Protein AF-A0A951UR52-F1 (afdb_monomer_lite)

Radius of gyration: 13.18 Å; chains: 1; bounding box: 28×38×29 Å

InterPro domains:
  IPR000212 UvrD-like helicase [PTHR11070] (6-63)
  IPR014016 UvrD-like helicase, ATP-binding domain [PF00580] (5-63)
  IPR027417 P-loop containing nucleoside triphosphate hydrolase [G3DSA:3.40.50.300] (4-67)
  IPR027417 P-loop containing nucleoside triphosphate hydrolase [SSF52540] (5-63)

Foldseek 3Di:
DPPQVVLVVCVVVPNQQLNAEAEDQDPVVLVVSLVVCCVVPVPRSVNHHGYYPVRVVVVVVVVVVVVVD

Secondary structure (DSSP, 8-state):
-THHHHHHHHHHTT--GGG-EEEESSHHHHHHHHHHHHHH-HHHHTT-EEEEHHHHHHHHHHHHHHTT-

pLDDT: mean 87.48, std 12.57, range [46.91, 97.56]

Sequence (69 aa):
MFSRERVVQGIKSGIPAEKILCLTFTNRAAKEMSERLAQRYPDKFRRLTIKTFHSLCATILRMGFVLQT

Structure (mmCIF, N/CA/C/O backbone):
data_AF-A0A951UR52-F1
#
_entry.id   AF-A0A951UR52-F1
#
loop_
_atom_site.group_PDB
_atom_site.id
_atom_site.type_symbol
_atom_site.label_atom_id
_atom_site.label_alt_id
_atom_site.label_comp_id
_atom_site.label_asym_id
_atom_site.label_entity_id
_atom_site.label_seq_id
_atom_site.pdbx_PDB_ins_code
_atom_site.Cartn_x
_atom_site.Cartn_y
_atom_site.Cartn_z
_atom_site.occupancy
_atom_site.B_iso_or_equiv
_atom_site.auth_seq_id
_atom_site.auth_comp_id
_atom_site.auth_asym_id
_atom_site.auth_atom_id
_atom_site.pdbx_PDB_model_num
ATOM 1 N N . MET A 1 1 ? 2.701 15.293 3.277 1.00 46.91 1 MET A N 1
ATOM 2 C CA . MET A 1 1 ? 1.543 15.449 4.187 1.00 46.91 1 MET A CA 1
ATOM 3 C C . MET A 1 1 ? 0.224 15.081 3.510 1.00 46.91 1 MET A C 1
ATOM 5 O O . MET A 1 1 ? -0.504 14.334 4.127 1.00 46.91 1 MET A O 1
ATOM 9 N N . PHE A 1 2 ? -0.029 15.484 2.255 1.00 56.97 2 PHE A N 1
ATOM 10 C CA . PHE A 1 2 ? -1.331 15.380 1.560 1.00 56.97 2 PHE A CA 1
ATOM 11 C C . PHE A 1 2 ? -1.858 13.989 1.146 1.00 56.97 2 PHE A C 1
ATOM 13 O O . PHE A 1 2 ? -3.044 13.850 0.847 1.00 56.97 2 PHE A O 1
ATOM 20 N N . SER A 1 3 ? -1.018 12.956 1.055 1.00 68.81 3 SER A N 1
ATOM 21 C CA . SER A 1 3 ? -1.438 11.704 0.402 1.00 68.81 3 SER A CA 1
ATOM 22 C C . SER A 1 3 ? -2.355 10.830 1.267 1.00 68.81 3 SER A C 1
ATOM 24 O O . SER A 1 3 ? -3.141 10.054 0.732 1.00 68.81 3 SER A O 1
ATOM 26 N N . ARG A 1 4 ? -2.279 10.942 2.600 1.00 79.38 4 ARG A N 1
ATOM 27 C CA . ARG A 1 4 ? -3.004 10.048 3.522 1.00 79.38 4 ARG A CA 1
ATOM 28 C C . ARG A 1 4 ? -4.466 10.454 3.701 1.00 79.38 4 ARG A C 1
ATOM 30 O O . ARG A 1 4 ? -5.324 9.589 3.813 1.00 79.38 4 ARG A O 1
ATOM 37 N N . GLU A 1 5 ? -4.777 11.748 3.689 1.00 86.69 5 GLU A N 1
ATOM 38 C CA . GLU A 1 5 ? -6.138 12.249 3.890 1.00 86.69 5 GLU A CA 1
ATOM 39 C C . GLU A 1 5 ? -7.056 11.786 2.755 1.00 86.69 5 GLU A C 1
ATOM 41 O O . GLU A 1 5 ? -8.191 11.396 3.010 1.00 86.69 5 GLU A O 1
ATOM 46 N N . ARG A 1 6 ? -6.547 11.717 1.518 1.00 90.00 6 ARG A N 1
ATOM 47 C CA . ARG A 1 6 ? -7.308 11.189 0.375 1.00 90.00 6 ARG A CA 1
ATOM 48 C C . ARG A 1 6 ? -7.632 9.705 0.517 1.00 90.00 6 ARG A C 1
ATOM 50 O O . ARG A 1 6 ? -8.753 9.310 0.224 1.00 90.00 6 ARG A O 1
ATOM 57 N N . VAL A 1 7 ? -6.683 8.904 1.004 1.00 90.75 7 VAL A N 1
ATOM 58 C CA . VAL A 1 7 ? -6.902 7.475 1.290 1.00 90.75 7 VAL A CA 1
ATOM 59 C C . VAL A 1 7 ? -8.021 7.316 2.313 1.00 90.75 7 VAL A C 1
ATOM 61 O O . VAL A 1 7 ? -8.951 6.541 2.115 1.00 90.75 7 VAL A O 1
ATOM 64 N N . VAL A 1 8 ? -7.966 8.111 3.380 1.00 88.44 8 VAL A N 1
ATOM 65 C CA . VAL A 1 8 ? -8.971 8.102 4.444 1.00 88.44 8 VAL A CA 1
ATOM 66 C C . VAL A 1 8 ? -10.348 8.497 3.927 1.00 88.44 8 VAL A C 1
ATOM 68 O O . VAL A 1 8 ? -11.327 7.829 4.250 1.00 88.44 8 VAL A O 1
ATOM 71 N N . GLN A 1 9 ? -10.433 9.560 3.126 1.00 90.81 9 GLN A N 1
ATOM 72 C CA . GLN A 1 9 ? -11.703 9.971 2.535 1.00 90.81 9 GLN A CA 1
ATOM 73 C C . GLN A 1 9 ? -12.249 8.899 1.592 1.00 90.81 9 GLN A C 1
ATOM 75 O O . GLN A 1 9 ? -13.417 8.559 1.702 1.00 90.81 9 GLN A O 1
ATOM 80 N N . GLY A 1 10 ? -11.405 8.277 0.762 1.00 92.00 10 GLY A N 1
ATOM 81 C CA . GLY A 1 10 ? -11.817 7.164 -0.096 1.00 92.00 10 GLY A CA 1
ATOM 82 C C . GLY A 1 10 ? -12.430 6.003 0.693 1.00 92.00 10 GLY A C 1
ATOM 83 O O . GLY A 1 10 ? -13.512 5.533 0.349 1.00 92.00 10 GLY A O 1
ATOM 84 N N . ILE A 1 11 ? -11.793 5.598 1.798 1.00 90.50 11 ILE A N 1
ATOM 85 C CA . ILE A 1 11 ? -12.328 4.554 2.689 1.00 90.50 11 ILE A CA 1
ATOM 86 C C . ILE A 1 11 ? -13.678 4.978 3.281 1.00 90.50 11 ILE A C 1
ATOM 88 O O . ILE A 1 11 ? -14.618 4.186 3.299 1.00 90.50 11 ILE A O 1
ATOM 92 N N . LYS A 1 12 ? -13.794 6.224 3.758 1.00 90.75 12 LYS A N 1
ATOM 93 C CA . LYS A 1 12 ? -15.046 6.757 4.324 1.00 90.75 12 LYS A CA 1
ATOM 94 C C . LYS A 1 12 ? -16.173 6.836 3.297 1.00 90.75 12 LYS A C 1
ATOM 96 O O . LYS A 1 12 ? -17.320 6.597 3.652 1.00 90.75 12 LYS A O 1
ATOM 101 N N . SER A 1 13 ? -15.847 7.123 2.041 1.00 94.19 13 SER A N 1
ATOM 102 C CA . SER A 1 13 ? -16.785 7.124 0.917 1.00 94.19 13 SER A CA 1
ATOM 103 C C . SER A 1 13 ? -17.184 5.718 0.450 1.00 94.19 13 SER A C 1
ATOM 105 O O . SER A 1 13 ? -17.929 5.597 -0.516 1.00 94.19 13 SER A O 1
ATOM 107 N N . GLY A 1 14 ? -16.706 4.657 1.110 1.00 93.44 14 GLY A N 1
ATOM 108 C CA . GLY A 1 14 ? -17.090 3.275 0.825 1.00 93.44 14 GLY A CA 1
ATOM 109 C C . GLY A 1 14 ? -16.166 2.534 -0.141 1.00 93.44 14 GLY A C 1
ATOM 110 O O . GLY A 1 14 ? -16.463 1.393 -0.487 1.00 93.44 14 GLY A O 1
ATOM 111 N N . ILE A 1 15 ? -15.037 3.121 -0.559 1.00 94.31 15 ILE A N 1
ATOM 112 C CA . ILE A 1 15 ? -14.047 2.400 -1.370 1.00 94.31 15 ILE A CA 1
ATOM 113 C C . ILE A 1 15 ? -13.381 1.333 -0.485 1.00 94.31 15 ILE A C 1
ATOM 115 O O . ILE A 1 15 ? -12.779 1.682 0.538 1.00 94.31 15 ILE A O 1
ATOM 119 N N . PRO A 1 16 ? -13.446 0.038 -0.853 1.00 93.31 16 PRO A N 1
ATOM 120 C CA . PRO A 1 16 ? -12.774 -1.011 -0.096 1.00 93.31 16 PRO A CA 1
ATOM 121 C C . PRO A 1 16 ? -11.263 -0.768 -0.042 1.00 93.31 16 PRO A C 1
ATOM 123 O O . PRO A 1 16 ? -10.649 -0.420 -1.051 1.00 93.31 16 PRO A O 1
ATOM 126 N N . ALA A 1 17 ? -10.648 -0.964 1.126 1.00 92.75 17 ALA A N 1
ATOM 127 C CA . ALA A 1 17 ? -9.227 -0.675 1.336 1.00 92.75 17 ALA A CA 1
ATOM 128 C C . ALA A 1 17 ? -8.319 -1.504 0.406 1.00 92.75 17 ALA A C 1
ATOM 130 O O . ALA A 1 17 ? -7.337 -0.986 -0.117 1.00 92.75 17 ALA A O 1
ATOM 131 N N . GLU A 1 18 ? -8.693 -2.751 0.119 1.00 94.19 18 GLU A N 1
ATOM 132 C CA . GLU A 1 18 ? -8.007 -3.626 -0.838 1.00 94.19 18 GLU A CA 1
ATOM 133 C C . GLU A 1 18 ? -7.991 -3.089 -2.281 1.00 94.19 18 GLU A C 1
ATOM 135 O O . GLU A 1 18 ? -7.148 -3.497 -3.076 1.00 94.19 18 GLU A O 1
ATOM 140 N N . LYS A 1 19 ? -8.877 -2.142 -2.620 1.00 94.88 19 LYS A N 1
ATOM 141 C CA . LYS A 1 19 ? -8.914 -1.469 -3.928 1.00 94.88 19 LYS A CA 1
ATOM 142 C C . LYS A 1 19 ? -8.113 -0.162 -3.961 1.00 94.88 19 LYS A C 1
ATOM 144 O O . LYS A 1 19 ? -8.127 0.530 -4.976 1.00 94.88 19 LYS A O 1
ATOM 149 N N . ILE A 1 20 ? -7.416 0.194 -2.879 1.00 93.88 20 ILE A N 1
ATOM 150 C CA . ILE A 1 20 ? -6.616 1.420 -2.791 1.00 93.88 20 ILE A CA 1
ATOM 151 C C . ILE A 1 20 ? -5.123 1.074 -2.806 1.00 93.88 20 ILE A C 1
ATOM 153 O O . ILE A 1 20 ? -4.598 0.418 -1.903 1.00 93.88 20 ILE A O 1
ATOM 157 N N . LEU A 1 21 ? -4.425 1.590 -3.821 1.00 94.62 21 LEU A N 1
ATOM 158 C CA . LEU A 1 21 ? -2.972 1.530 -3.952 1.00 94.62 21 LEU A CA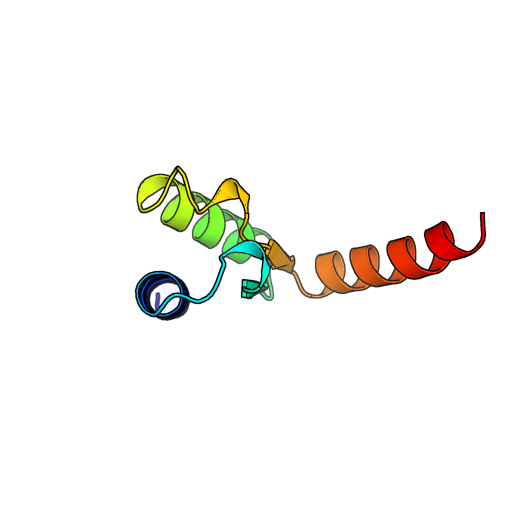 1
ATOM 159 C C . LEU A 1 21 ? -2.353 2.889 -3.611 1.00 94.62 21 LEU A C 1
ATOM 161 O O . LEU A 1 21 ? -2.641 3.900 -4.249 1.00 94.62 21 LEU A O 1
ATOM 165 N N . CYS A 1 22 ? -1.447 2.896 -2.639 1.00 94.56 22 CYS A N 1
ATOM 166 C CA . CYS A 1 22 ? -0.618 4.043 -2.300 1.00 94.56 22 CYS A CA 1
ATOM 167 C C . CYS A 1 22 ? 0.796 3.831 -2.844 1.00 94.56 22 CYS A C 1
ATOM 169 O O . CYS A 1 22 ? 1.533 2.969 -2.357 1.00 94.56 22 CYS A O 1
ATOM 171 N N . LEU A 1 23 ? 1.177 4.626 -3.842 1.00 95.31 23 LEU A N 1
ATOM 172 C CA . LEU A 1 23 ? 2.483 4.539 -4.489 1.00 95.31 23 LEU A CA 1
ATOM 173 C C . LEU A 1 23 ? 3.411 5.656 -4.004 1.00 95.31 23 LEU A C 1
ATOM 175 O O . LEU A 1 23 ? 3.010 6.819 -3.932 1.00 95.31 23 LEU A O 1
ATOM 179 N N . THR A 1 24 ? 4.656 5.315 -3.676 1.00 95.56 24 THR A N 1
ATOM 180 C CA . THR A 1 24 ? 5.672 6.279 -3.233 1.00 95.56 24 THR A CA 1
ATOM 181 C C . THR A 1 24 ? 6.977 6.147 -4.020 1.00 95.56 24 THR A C 1
ATOM 183 O O . THR A 1 24 ? 7.276 5.117 -4.623 1.00 95.56 24 THR A O 1
ATOM 186 N N . PHE A 1 25 ? 7.796 7.200 -4.001 1.00 96.19 25 PHE A N 1
ATOM 187 C CA . PHE A 1 25 ? 9.114 7.183 -4.647 1.00 96.19 25 PHE A CA 1
ATOM 188 C C . PHE A 1 25 ? 10.210 6.563 -3.775 1.00 96.19 25 PHE A C 1
ATOM 190 O O . PHE A 1 25 ? 11.180 6.026 -4.298 1.00 96.19 25 PHE A O 1
ATOM 197 N N . THR A 1 26 ? 10.063 6.602 -2.448 1.00 96.00 26 THR A N 1
ATOM 198 C CA . THR A 1 26 ? 11.091 6.122 -1.516 1.00 96.00 26 THR A CA 1
ATOM 199 C C . THR A 1 26 ? 10.523 5.134 -0.506 1.00 96.00 26 THR A C 1
ATOM 201 O O . THR A 1 26 ? 9.356 5.218 -0.103 1.00 96.00 26 THR A O 1
ATOM 204 N N . ASN A 1 27 ? 11.384 4.220 -0.049 1.00 96.69 27 ASN A N 1
ATOM 205 C CA . ASN A 1 27 ? 11.057 3.278 1.024 1.00 96.69 27 ASN A CA 1
ATOM 206 C C . ASN A 1 27 ? 10.685 4.020 2.312 1.00 96.69 27 ASN A C 1
ATOM 208 O O . ASN A 1 27 ? 9.740 3.638 2.996 1.00 96.69 27 ASN A O 1
ATOM 212 N N . ARG A 1 28 ? 11.379 5.129 2.602 1.00 95.75 28 ARG A N 1
ATOM 213 C CA . ARG A 1 28 ? 11.078 5.991 3.748 1.00 95.75 28 ARG A CA 1
ATOM 214 C C . ARG A 1 28 ? 9.655 6.546 3.680 1.00 95.75 28 ARG A C 1
ATOM 216 O O . ARG A 1 28 ? 8.922 6.419 4.651 1.00 95.75 28 ARG A O 1
ATOM 223 N N . ALA A 1 29 ? 9.233 7.083 2.536 1.00 94.19 29 ALA A N 1
ATOM 224 C CA . ALA A 1 29 ? 7.876 7.601 2.379 1.00 94.19 29 ALA A CA 1
ATOM 225 C C . ALA A 1 29 ? 6.810 6.496 2.484 1.00 94.19 29 ALA A C 1
ATOM 227 O O . ALA A 1 29 ? 5.753 6.727 3.070 1.00 94.19 29 ALA A O 1
ATOM 228 N N . ALA A 1 30 ? 7.085 5.293 1.959 1.00 94.00 30 ALA A N 1
ATOM 229 C CA . ALA A 1 30 ? 6.190 4.144 2.126 1.00 94.00 30 ALA A CA 1
ATOM 230 C C . ALA A 1 30 ? 6.036 3.770 3.609 1.00 94.00 30 ALA A C 1
ATOM 232 O O . ALA A 1 30 ? 4.917 3.582 4.085 1.00 94.00 30 ALA A O 1
ATOM 233 N N . LYS A 1 31 ? 7.154 3.716 4.345 1.00 93.81 31 LYS A N 1
ATOM 234 C CA . LYS A 1 31 ? 7.185 3.407 5.778 1.00 93.81 31 LYS A CA 1
ATOM 235 C C . LYS A 1 31 ? 6.450 4.462 6.607 1.00 93.81 31 LYS A C 1
ATOM 237 O O . LYS A 1 31 ? 5.549 4.114 7.359 1.00 93.81 31 LYS A O 1
ATOM 242 N N . GLU A 1 32 ? 6.751 5.742 6.403 1.00 94.25 32 GLU A N 1
ATOM 243 C CA . GLU A 1 32 ? 6.079 6.836 7.116 1.00 94.25 32 GLU A CA 1
ATOM 244 C C . GLU A 1 32 ? 4.567 6.867 6.829 1.00 94.25 32 GLU A C 1
ATOM 246 O O . GLU A 1 32 ? 3.763 7.125 7.725 1.00 94.25 32 GLU A O 1
ATOM 251 N N . MET A 1 33 ? 4.150 6.596 5.586 1.00 92.19 33 MET A N 1
ATOM 252 C CA . MET A 1 33 ? 2.730 6.513 5.233 1.00 92.19 33 MET A CA 1
ATOM 253 C C . MET A 1 33 ? 2.047 5.319 5.908 1.00 92.19 33 MET A C 1
ATOM 255 O O . MET A 1 33 ? 0.940 5.467 6.427 1.00 92.19 33 MET A O 1
ATOM 259 N N . SER A 1 34 ? 2.722 4.170 5.924 1.00 91.56 34 SER A N 1
ATOM 260 C CA . SER A 1 34 ? 2.280 2.945 6.584 1.00 91.56 34 SER A CA 1
ATOM 261 C C . SER A 1 34 ? 2.035 3.165 8.078 1.00 91.56 34 SER A C 1
ATOM 263 O O . SER A 1 34 ? 0.919 2.977 8.556 1.00 91.56 34 SER A O 1
ATOM 265 N N . GLU A 1 35 ? 3.031 3.685 8.795 1.00 92.38 35 GLU A N 1
ATOM 266 C CA . GLU A 1 35 ? 2.948 3.952 10.236 1.00 92.38 35 GLU A CA 1
ATOM 267 C C . GLU A 1 35 ? 1.813 4.928 10.573 1.00 92.38 35 GLU A C 1
ATOM 269 O O . GLU A 1 35 ? 1.016 4.684 11.481 1.00 92.38 35 GLU A O 1
ATOM 274 N N . ARG A 1 36 ? 1.672 6.007 9.793 1.00 90.81 36 ARG A N 1
ATOM 275 C CA . ARG A 1 36 ? 0.614 7.009 10.000 1.00 90.81 36 ARG A CA 1
ATOM 276 C C . ARG A 1 36 ? -0.787 6.446 9.777 1.00 90.81 36 ARG A C 1
ATOM 278 O O . ARG A 1 36 ? -1.711 6.822 10.497 1.00 90.81 36 ARG A O 1
ATOM 285 N N . LEU A 1 37 ? -0.975 5.605 8.761 1.00 90.19 37 LEU A N 1
ATOM 286 C CA . LEU A 1 37 ? -2.277 5.000 8.474 1.00 90.19 37 LEU A CA 1
ATOM 287 C C . LEU A 1 37 ? -2.606 3.880 9.466 1.00 90.19 37 LEU A C 1
ATOM 289 O O . LEU A 1 37 ? -3.760 3.777 9.874 1.00 90.19 37 LEU A O 1
ATOM 293 N N . ALA A 1 38 ? -1.608 3.117 9.917 1.00 90.31 38 ALA A N 1
ATOM 294 C CA . ALA A 1 38 ? -1.764 2.100 10.953 1.00 90.31 38 ALA A CA 1
ATOM 295 C C . ALA A 1 38 ? -2.255 2.699 12.279 1.00 90.31 38 ALA A C 1
ATOM 297 O O . ALA A 1 38 ? -3.190 2.176 12.876 1.00 90.31 38 ALA A O 1
ATOM 298 N N . GLN A 1 39 ? -1.684 3.833 12.700 1.00 89.00 39 GLN A N 1
ATOM 299 C CA . GLN A 1 39 ? -2.110 4.537 13.917 1.00 89.00 39 GLN A CA 1
ATOM 300 C C . GLN A 1 39 ? -3.537 5.092 13.820 1.00 89.00 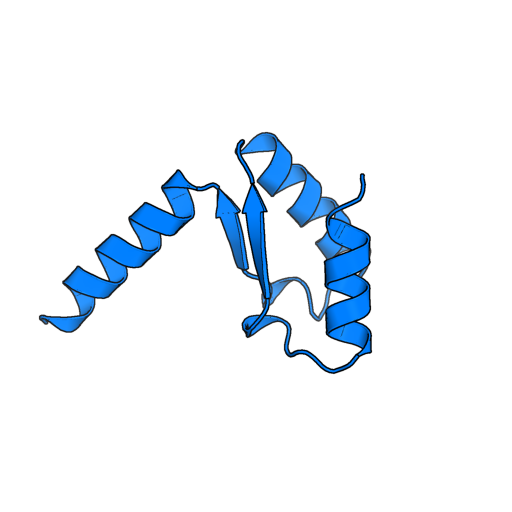39 GLN A C 1
ATOM 302 O O . GLN A 1 39 ? -4.249 5.158 14.817 1.00 89.00 39 GLN A O 1
ATOM 307 N N . ARG A 1 40 ? -3.956 5.531 12.629 1.00 85.75 40 ARG A N 1
ATOM 308 C CA . ARG A 1 40 ? -5.246 6.210 12.433 1.00 85.75 40 ARG A CA 1
ATOM 309 C C . ARG A 1 40 ? -6.394 5.241 12.114 1.00 85.75 40 ARG A C 1
ATOM 311 O O . ARG A 1 40 ? -7.535 5.562 12.429 1.00 85.75 40 ARG A O 1
ATOM 318 N N . TYR A 1 41 ? -6.105 4.101 11.477 1.00 83.62 41 TYR A N 1
ATOM 319 C CA . TYR A 1 41 ? -7.093 3.134 10.971 1.00 83.62 41 TYR A CA 1
ATOM 320 C C . TYR A 1 41 ? -6.599 1.679 11.084 1.00 83.62 41 TYR A C 1
ATOM 322 O O . TYR A 1 41 ? -6.427 1.015 10.057 1.00 83.62 41 TYR A O 1
ATOM 330 N N . PRO A 1 42 ? -6.389 1.149 12.302 1.00 82.50 42 PRO A N 1
ATOM 331 C CA . PRO A 1 42 ? -5.750 -0.153 12.515 1.00 82.50 42 PRO A CA 1
ATOM 332 C C . PRO A 1 42 ? -6.454 -1.315 11.790 1.00 82.50 42 PRO A C 1
ATOM 334 O O . PRO A 1 42 ? -5.790 -2.140 11.159 1.00 82.50 42 PRO A O 1
ATOM 337 N N . ASP A 1 43 ? -7.790 -1.337 11.771 1.00 83.88 43 ASP A N 1
ATOM 338 C CA . ASP A 1 43 ? -8.571 -2.442 11.188 1.00 83.88 43 ASP A CA 1
ATOM 339 C C . ASP A 1 43 ? -8.564 -2.464 9.656 1.00 83.88 43 ASP A C 1
ATOM 341 O O . ASP A 1 43 ? -8.751 -3.502 9.014 1.00 83.88 43 ASP A O 1
ATOM 345 N N . LYS A 1 44 ? -8.417 -1.294 9.030 1.00 79.75 44 LYS A N 1
ATOM 346 C CA . LYS A 1 44 ? -8.499 -1.132 7.568 1.00 79.75 44 LYS A CA 1
ATOM 347 C C . LYS A 1 44 ? -7.114 -1.038 6.941 1.00 79.75 44 LYS A C 1
ATOM 349 O O . LYS A 1 44 ? -6.943 -1.479 5.809 1.00 79.75 44 LYS A O 1
ATOM 354 N N . PHE A 1 45 ? -6.127 -0.556 7.695 1.00 83.00 45 PHE A N 1
ATOM 355 C CA . PHE A 1 45 ? -4.753 -0.376 7.248 1.00 83.00 45 PHE A CA 1
ATOM 356 C C . PHE A 1 45 ? -4.133 -1.657 6.678 1.00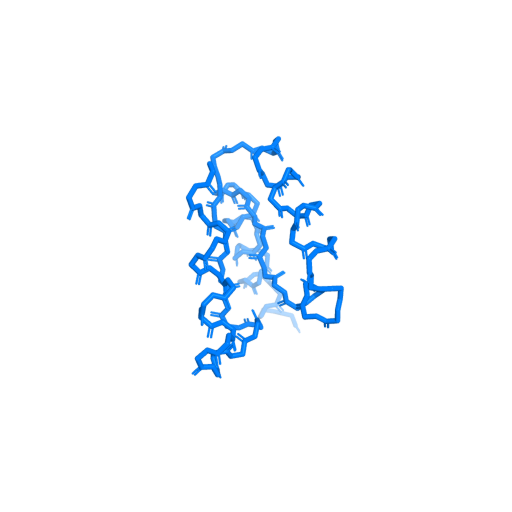 83.00 45 PHE A C 1
ATOM 358 O O . PHE A 1 45 ? -3.530 -1.611 5.611 1.00 83.00 45 PHE A O 1
ATOM 365 N N . ARG A 1 46 ? -4.339 -2.810 7.331 1.00 84.12 46 ARG A N 1
ATOM 366 C CA . ARG A 1 46 ? -3.759 -4.098 6.900 1.00 84.12 46 ARG A CA 1
ATOM 367 C C . ARG A 1 46 ? -4.182 -4.546 5.495 1.00 84.12 46 ARG A C 1
ATOM 369 O O . ARG A 1 46 ? -3.522 -5.401 4.919 1.00 84.12 46 ARG A O 1
ATOM 376 N N . ARG A 1 47 ? -5.272 -3.990 4.958 1.00 89.75 47 ARG A N 1
ATOM 377 C CA . ARG A 1 47 ? -5.780 -4.277 3.607 1.00 89.75 47 ARG A CA 1
ATOM 378 C C . ARG A 1 47 ? -5.283 -3.291 2.550 1.00 89.75 47 ARG A C 1
ATOM 380 O O . ARG A 1 47 ? -5.466 -3.547 1.367 1.00 89.75 47 ARG A O 1
ATOM 387 N N . LEU A 1 48 ? -4.676 -2.173 2.951 1.00 92.69 48 LEU A N 1
ATOM 388 C CA . LEU A 1 48 ? -4.137 -1.198 2.009 1.00 92.69 48 LEU A CA 1
ATOM 389 C C . LEU A 1 48 ? -2.860 -1.728 1.364 1.00 92.69 48 LEU A C 1
ATOM 391 O O . LEU A 1 48 ? -1.972 -2.250 2.040 1.00 92.69 48 LEU A O 1
ATOM 395 N N . THR A 1 49 ? -2.719 -1.498 0.061 1.00 94.62 49 THR A N 1
ATOM 396 C CA . THR A 1 49 ? -1.450 -1.746 -0.621 1.00 94.62 49 THR A CA 1
ATOM 397 C C . THR A 1 49 ? -0.625 -0.468 -0.619 1.00 94.62 49 THR A C 1
ATOM 399 O O . THR A 1 49 ? -0.989 0.505 -1.271 1.00 94.62 49 THR A O 1
ATOM 402 N N . ILE A 1 50 ? 0.506 -0.465 0.090 1.00 94.69 50 ILE A N 1
ATOM 403 C CA . ILE A 1 50 ? 1.460 0.654 0.100 1.00 94.69 50 ILE A CA 1
ATOM 404 C C . ILE A 1 50 ? 2.799 0.147 -0.421 1.00 94.69 50 ILE A C 1
ATOM 406 O O . ILE A 1 50 ? 3.398 -0.753 0.168 1.00 94.69 50 ILE A O 1
ATOM 410 N N . LYS A 1 51 ? 3.268 0.690 -1.545 1.00 95.75 51 LYS A N 1
ATOM 411 C CA . LYS A 1 51 ? 4.499 0.237 -2.204 1.00 95.75 51 LYS A CA 1
ATOM 412 C C . LYS A 1 51 ? 5.280 1.413 -2.770 1.00 95.75 51 LYS A C 1
ATOM 414 O O . LYS A 1 51 ? 4.722 2.464 -3.072 1.00 95.75 51 LYS A O 1
ATOM 419 N N . THR A 1 52 ? 6.576 1.205 -2.963 1.00 97.38 52 THR A N 1
ATOM 420 C CA . THR A 1 52 ? 7.338 2.028 -3.900 1.00 97.38 52 THR A CA 1
ATOM 421 C C . THR A 1 52 ? 7.077 1.583 -5.337 1.00 97.38 52 THR A C 1
ATOM 423 O O . THR A 1 52 ? 6.605 0.464 -5.552 1.00 97.38 52 THR A O 1
ATOM 426 N N . PHE A 1 53 ? 7.427 2.418 -6.320 1.00 97.56 53 PHE A N 1
ATOM 427 C CA . PHE A 1 53 ? 7.380 2.042 -7.742 1.00 97.56 53 PHE A CA 1
ATOM 428 C C . PHE A 1 53 ? 8.055 0.691 -8.011 1.00 97.56 53 PHE A C 1
ATOM 430 O O . PHE A 1 53 ? 7.412 -0.229 -8.509 1.00 97.56 53 PHE A O 1
ATOM 437 N N . HIS A 1 54 ? 9.311 0.521 -7.593 1.00 96.56 54 HIS A N 1
ATOM 438 C CA . HIS A 1 54 ? 10.045 -0.729 -7.810 1.00 96.56 54 HIS A CA 1
ATOM 439 C C . HIS A 1 54 ? 9.397 -1.930 -7.108 1.00 96.56 54 HIS A C 1
ATOM 441 O O . HIS A 1 54 ? 9.273 -2.999 -7.702 1.00 96.56 54 HIS A O 1
ATOM 447 N N . SER A 1 55 ? 8.920 -1.759 -5.871 1.00 95.88 55 SER A N 1
ATOM 448 C CA . SER A 1 55 ? 8.230 -2.829 -5.142 1.00 95.88 55 SER A CA 1
ATOM 449 C C . SER A 1 55 ? 6.907 -3.226 -5.800 1.00 95.88 55 SER A C 1
ATOM 451 O O . SER A 1 55 ? 6.535 -4.402 -5.757 1.00 95.88 55 SER A O 1
ATOM 453 N N . LEU A 1 56 ? 6.192 -2.272 -6.404 1.00 96.31 56 LEU A N 1
ATOM 454 C CA . LEU A 1 56 ? 4.997 -2.543 -7.199 1.00 96.31 56 LEU A CA 1
ATOM 455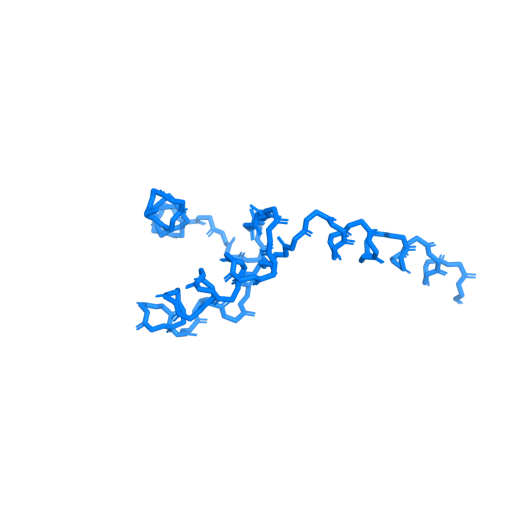 C C . LEU A 1 56 ? 5.358 -3.329 -8.462 1.00 96.31 56 LEU A C 1
ATOM 457 O O . LEU A 1 56 ? 4.820 -4.417 -8.644 1.00 96.31 56 LEU A O 1
ATOM 461 N N . CYS A 1 57 ? 6.307 -2.846 -9.269 1.00 95.94 57 CYS A N 1
ATOM 462 C CA . CYS A 1 57 ? 6.744 -3.527 -10.491 1.00 95.94 57 CYS A CA 1
ATOM 463 C C . CYS A 1 57 ? 7.213 -4.959 -10.204 1.00 95.94 57 CYS A C 1
ATOM 465 O O . CYS A 1 57 ? 6.758 -5.897 -10.848 1.00 95.94 57 CYS A O 1
ATOM 467 N N . ALA A 1 58 ? 8.036 -5.158 -9.171 1.00 95.12 58 ALA A N 1
ATOM 468 C CA . ALA A 1 58 ? 8.478 -6.490 -8.765 1.00 95.12 58 ALA A CA 1
ATOM 469 C C . ALA A 1 58 ? 7.314 -7.398 -8.322 1.00 95.12 58 ALA A C 1
ATOM 471 O O . ALA A 1 58 ? 7.364 -8.608 -8.520 1.00 95.12 58 ALA A O 1
ATOM 472 N N . THR A 1 59 ? 6.260 -6.832 -7.718 1.00 93.62 59 THR A N 1
ATOM 473 C CA . THR A 1 59 ? 5.045 -7.588 -7.363 1.00 93.62 59 THR A CA 1
ATOM 474 C C . THR A 1 59 ? 4.293 -8.027 -8.619 1.00 93.62 59 THR A C 1
ATOM 476 O O . THR A 1 59 ? 3.935 -9.196 -8.716 1.00 93.62 59 THR A O 1
ATOM 479 N N . ILE A 1 60 ? 4.110 -7.121 -9.582 1.00 94.00 60 ILE A N 1
ATOM 480 C CA . ILE A 1 60 ? 3.436 -7.401 -10.858 1.00 94.00 60 ILE A CA 1
ATOM 481 C C . ILE A 1 60 ? 4.195 -8.474 -11.646 1.00 94.00 60 ILE A C 1
ATOM 483 O O . ILE A 1 60 ? 3.590 -9.440 -12.097 1.00 94.00 60 ILE A O 1
ATOM 487 N N . LEU A 1 61 ? 5.522 -8.350 -11.750 1.00 92.94 61 LEU A N 1
ATOM 488 C CA . LEU A 1 61 ? 6.354 -9.335 -12.444 1.00 92.94 61 LEU A CA 1
ATOM 489 C C . LEU A 1 61 ? 6.206 -10.728 -11.822 1.00 92.94 61 LEU A C 1
ATOM 491 O O . LEU A 1 61 ? 5.960 -11.691 -12.538 1.00 92.94 61 LEU A O 1
ATOM 495 N N . ARG A 1 62 ? 6.271 -10.840 -10.488 1.00 92.62 62 ARG A N 1
ATOM 496 C CA . ARG A 1 62 ? 6.073 -12.127 -9.800 1.00 92.62 62 ARG A CA 1
ATOM 497 C C . ARG A 1 62 ? 4.679 -12.709 -10.014 1.00 92.62 62 ARG A C 1
ATOM 499 O O . ARG A 1 62 ? 4.571 -13.914 -10.180 1.00 92.62 62 ARG A O 1
ATOM 506 N N . MET A 1 63 ? 3.633 -11.883 -10.034 1.00 88.62 63 MET A N 1
ATOM 507 C CA . MET A 1 63 ? 2.280 -12.358 -10.350 1.00 88.62 63 MET A CA 1
ATOM 508 C C . MET A 1 63 ? 2.212 -12.960 -11.757 1.00 88.62 63 MET A C 1
ATOM 510 O O . MET A 1 63 ? 1.623 -14.020 -11.926 1.00 88.62 63 MET A O 1
ATOM 514 N N . GLY A 1 64 ? 2.859 -12.326 -12.740 1.00 75.50 64 GLY A N 1
ATOM 515 C CA . GLY A 1 64 ? 2.945 -12.850 -14.10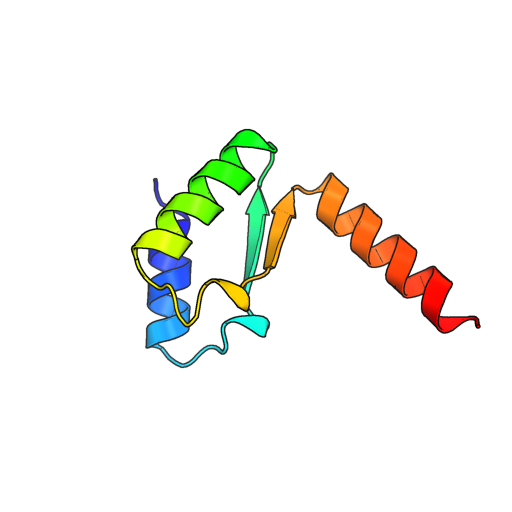5 1.00 75.50 64 GLY A CA 1
ATOM 516 C C . GLY A 1 64 ? 3.651 -14.206 -14.196 1.00 75.50 64 GLY A C 1
ATOM 517 O O . GLY A 1 64 ? 3.206 -15.063 -14.948 1.00 75.50 64 GLY A O 1
ATOM 518 N N . PHE A 1 65 ? 4.697 -14.431 -13.394 1.00 63.12 65 PHE A N 1
ATOM 519 C CA . PHE A 1 65 ? 5.398 -15.722 -13.349 1.00 63.12 65 PHE A CA 1
ATOM 520 C C . PHE A 1 65 ? 4.624 -16.818 -12.601 1.00 63.12 65 PHE A C 1
ATOM 522 O O . PHE A 1 65 ? 4.698 -17.979 -12.986 1.00 63.12 65 PHE A O 1
ATOM 529 N N . VAL A 1 66 ? 3.864 -16.473 -11.556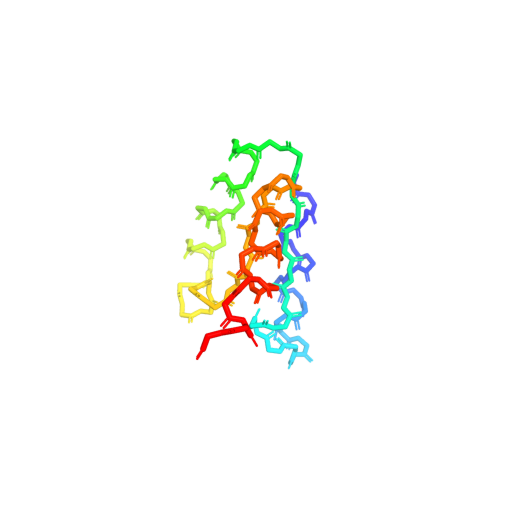 1.00 57.38 66 VAL A N 1
ATOM 530 C CA . VAL A 1 66 ? 3.091 -17.450 -10.762 1.00 57.38 66 VAL A CA 1
ATOM 531 C C . VAL A 1 66 ? 1.856 -17.971 -11.514 1.00 57.38 66 VAL A C 1
ATOM 533 O O . VAL A 1 66 ? 1.383 -19.057 -11.216 1.00 57.38 66 VAL A O 1
ATOM 536 N N . LEU A 1 67 ? 1.351 -17.254 -12.525 1.00 55.12 67 LEU A N 1
ATOM 537 C CA . LEU A 1 67 ? 0.227 -17.710 -13.360 1.00 55.12 67 LEU A CA 1
ATOM 538 C C . LEU A 1 67 ? 0.620 -18.736 -14.449 1.00 55.12 67 LEU A C 1
ATOM 540 O O . LEU A 1 67 ? -0.230 -19.101 -15.258 1.00 55.12 67 LEU A O 1
ATOM 544 N N . GLN A 1 68 ? 1.880 -19.189 -14.496 1.00 50.72 68 GLN A N 1
ATOM 545 C CA . GLN A 1 68 ? 2.359 -20.208 -15.448 1.00 50.72 68 GLN A CA 1
ATOM 546 C C . GLN A 1 68 ? 2.703 -21.569 -14.810 1.00 50.72 68 GLN A C 1
ATOM 548 O O . GLN A 1 68 ? 3.198 -22.449 -15.513 1.00 50.72 68 GLN A O 1
ATOM 553 N N . THR A 1 69 ? 2.439 -21.761 -13.515 1.00 47.06 69 THR A N 1
ATOM 554 C CA . THR A 1 69 ? 2.626 -23.030 -12.781 1.00 47.06 69 THR A CA 1
ATOM 555 C C . THR A 1 69 ? 1.330 -23.462 -12.126 1.00 47.06 69 THR A C 1
ATOM 557 O O . THR A 1 69 ? 0.992 -24.658 -12.230 1.00 47.06 69 THR A O 1
#

Organism: NCBI:txid2839659